Protein AF-A0A9N8D378-F1 (afdb_monomer_lite)

Structure (mmCIF, N/CA/C/O backbone):
data_AF-A0A9N8D378-F1
#
_entry.id   AF-A0A9N8D378-F1
#
loop_
_atom_site.group_PDB
_atom_site.id
_atom_site.type_symbol
_atom_site.label_atom_id
_atom_site.label_alt_id
_atom_site.label_comp_id
_atom_site.label_asym_id
_atom_site.label_entity_id
_atom_site.label_seq_id
_atom_site.pdbx_PDB_ins_code
_atom_site.Cartn_x
_atom_site.Cartn_y
_atom_site.Cartn_z
_atom_site.occupancy
_atom_site.B_iso_or_equiv
_atom_site.auth_seq_id
_atom_site.auth_comp_id
_atom_site.auth_asym_id
_atom_site.auth_atom_id
_atom_site.pdbx_PDB_model_num
ATOM 1 N N . MET A 1 1 ? -23.479 4.987 -20.764 1.00 53.84 1 MET A N 1
ATOM 2 C CA . MET A 1 1 ? -22.466 3.914 -20.859 1.00 53.84 1 MET A CA 1
ATOM 3 C C . MET A 1 1 ? -21.692 4.163 -22.145 1.00 53.84 1 MET A C 1
ATOM 5 O O . MET A 1 1 ? -22.280 4.027 -23.206 1.00 53.84 1 MET A O 1
ATOM 9 N N . ALA A 1 2 ? -20.459 4.669 -22.071 1.00 56.88 2 ALA A N 1
ATOM 10 C CA . ALA A 1 2 ? -19.664 4.973 -23.262 1.00 56.88 2 ALA A CA 1
ATOM 11 C C . ALA A 1 2 ? -18.673 3.829 -23.509 1.00 56.88 2 ALA A C 1
ATOM 13 O O . ALA A 1 2 ? -17.618 3.766 -22.889 1.00 56.88 2 ALA A O 1
ATOM 14 N N . THR A 1 3 ? -19.037 2.909 -24.399 1.00 70.38 3 THR A N 1
ATOM 15 C CA . THR A 1 3 ? -18.127 1.936 -25.017 1.00 70.38 3 THR A CA 1
ATOM 16 C C . THR A 1 3 ? -17.584 2.535 -26.315 1.00 70.38 3 THR A C 1
ATOM 18 O O . THR A 1 3 ? -17.869 2.046 -27.404 1.00 70.38 3 THR A O 1
ATOM 21 N N . SER A 1 4 ? -16.876 3.660 -26.233 1.00 61.22 4 SER A N 1
ATOM 22 C CA . SER A 1 4 ? -16.199 4.240 -27.395 1.00 61.22 4 SER A CA 1
ATOM 23 C C . SER A 1 4 ? -14.761 3.732 -27.435 1.00 61.22 4 SER A C 1
ATOM 25 O O . SER A 1 4 ? -13.899 4.237 -26.720 1.00 61.22 4 SER A O 1
ATOM 27 N N . SER A 1 5 ? -14.562 2.698 -28.251 1.00 57.41 5 SER A N 1
ATOM 28 C CA . SER A 1 5 ? -13.347 2.355 -28.995 1.00 57.41 5 SER A CA 1
ATOM 29 C C . SER A 1 5 ? -12.011 2.726 -28.345 1.00 57.41 5 SER A C 1
ATOM 31 O O . SER A 1 5 ? -11.425 3.775 -28.613 1.00 57.41 5 SER A O 1
ATOM 33 N N . PHE A 1 6 ? -11.477 1.800 -27.552 1.00 58.31 6 PHE A N 1
ATOM 34 C CA . PHE A 1 6 ? -10.076 1.798 -27.145 1.00 58.31 6 PHE A CA 1
ATOM 35 C C . PHE A 1 6 ? -9.189 1.333 -28.310 1.00 58.31 6 PHE A C 1
ATOM 37 O O . PHE A 1 6 ? -8.667 0.226 -28.299 1.00 58.31 6 PHE A O 1
ATOM 44 N N . SER A 1 7 ? -9.008 2.173 -29.323 1.00 62.19 7 SER A N 1
ATOM 45 C CA . SER A 1 7 ? -7.839 2.088 -30.209 1.00 62.19 7 SER A CA 1
ATOM 46 C C . SER A 1 7 ? -7.012 3.351 -30.005 1.00 62.19 7 SER A C 1
ATOM 48 O O . SER A 1 7 ? -6.878 4.196 -30.890 1.00 62.19 7 SER A O 1
ATOM 50 N N . LYS A 1 8 ? -6.568 3.552 -28.764 1.00 65.75 8 LYS A N 1
ATOM 51 C CA . LYS A 1 8 ? -5.635 4.617 -28.422 1.00 65.75 8 LYS A CA 1
ATOM 52 C C . LYS A 1 8 ? -4.324 3.937 -28.083 1.00 65.75 8 LYS A C 1
ATOM 54 O O . LYS A 1 8 ? -4.178 3.385 -26.998 1.00 65.75 8 LYS A O 1
ATOM 59 N N . ASP A 1 9 ? -3.414 3.939 -29.047 1.00 68.81 9 ASP A N 1
ATOM 60 C CA . ASP A 1 9 ? -2.093 3.359 -28.865 1.00 68.81 9 ASP A CA 1
ATOM 61 C C . ASP A 1 9 ? -1.290 4.278 -27.945 1.00 68.81 9 ASP A C 1
ATOM 63 O O . ASP A 1 9 ? -0.873 5.380 -28.314 1.00 68.81 9 ASP A O 1
ATOM 67 N N . PHE A 1 10 ? -1.109 3.845 -26.701 1.00 69.12 10 PHE A N 1
ATOM 68 C CA . PHE A 1 10 ? -0.249 4.523 -25.741 1.00 69.12 10 PHE A CA 1
ATOM 69 C C . PHE A 1 10 ? 1.196 4.090 -25.990 1.00 69.12 10 PHE A C 1
ATOM 71 O O . PHE A 1 10 ? 1.724 3.201 -25.329 1.00 69.12 10 PHE A O 1
ATOM 78 N N . VAL A 1 11 ? 1.826 4.705 -26.992 1.00 77.00 11 VAL A N 1
ATOM 79 C CA . VAL A 1 11 ? 3.226 4.438 -27.339 1.00 77.00 11 VAL A CA 1
ATOM 80 C C . VAL A 1 11 ? 4.141 5.327 -26.502 1.00 77.00 11 VAL A C 1
ATOM 82 O O . VAL A 1 11 ? 4.089 6.558 -26.592 1.00 77.00 11 VAL A O 1
ATOM 85 N N . VAL A 1 12 ? 5.012 4.705 -25.709 1.00 75.31 12 VAL A N 1
ATOM 86 C CA . VAL A 1 12 ? 6.100 5.403 -25.015 1.00 75.31 12 VAL A CA 1
ATOM 87 C C . VAL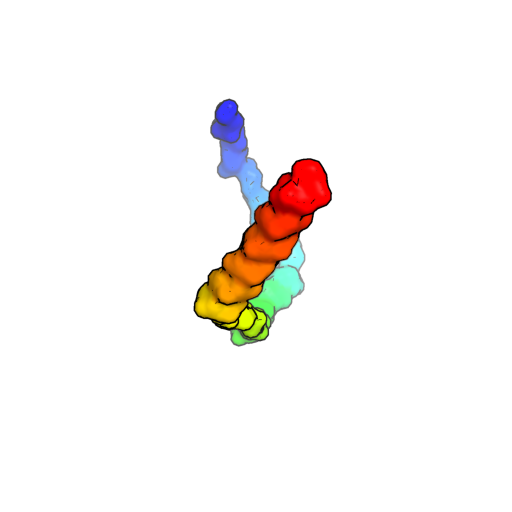 A 1 12 ? 7.144 5.796 -26.059 1.00 75.31 12 VAL A C 1
ATOM 89 O O . VAL A 1 12 ? 7.805 4.945 -26.644 1.00 75.31 12 VAL A O 1
ATOM 92 N N . LYS A 1 13 ? 7.260 7.098 -26.339 1.00 81.94 13 LYS A N 1
ATOM 93 C CA . LYS A 1 13 ? 8.131 7.620 -27.410 1.00 81.94 13 LYS A CA 1
ATOM 94 C C . LYS A 1 13 ? 9.615 7.648 -27.042 1.00 81.94 13 LYS A C 1
ATOM 96 O O . LYS A 1 13 ? 10.455 7.785 -27.923 1.00 81.94 13 LYS A O 1
ATOM 101 N N . ASN A 1 14 ? 9.938 7.581 -25.755 1.00 85.75 14 ASN A N 1
ATOM 102 C CA . ASN A 1 14 ? 11.282 7.803 -25.243 1.00 85.75 14 ASN A CA 1
ATOM 103 C C . ASN A 1 14 ? 11.810 6.535 -24.572 1.00 85.75 14 ASN A C 1
ATOM 105 O O . ASN A 1 14 ? 11.254 6.057 -23.587 1.00 85.75 14 ASN A O 1
ATOM 109 N N . HIS A 1 15 ? 12.918 6.018 -25.099 1.00 83.06 15 HIS A N 1
ATOM 110 C CA . HIS A 1 15 ? 13.543 4.791 -24.610 1.00 83.06 15 HIS A CA 1
ATOM 111 C C . 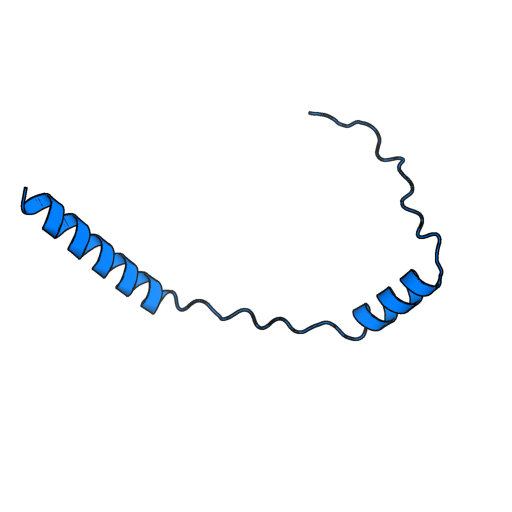HIS A 1 15 ? 14.007 4.908 -23.152 1.00 83.06 15 HIS A C 1
ATOM 113 O O . HIS A 1 15 ? 13.891 3.957 -22.388 1.00 83.06 15 HIS A O 1
ATOM 119 N N . LYS A 1 16 ? 14.439 6.105 -22.730 1.00 86.69 16 LYS A N 1
ATOM 120 C CA . LYS A 1 16 ? 14.881 6.341 -21.347 1.00 86.69 16 LYS A CA 1
ATOM 121 C C . LYS A 1 16 ? 13.771 6.089 -20.329 1.00 86.69 16 LYS A C 1
ATOM 123 O O . LYS A 1 16 ? 14.046 5.667 -19.214 1.00 86.69 16 LYS A O 1
ATOM 128 N N . ASP A 1 17 ? 12.520 6.333 -20.710 1.00 83.94 17 ASP A N 1
ATOM 129 C CA . ASP A 1 17 ? 11.377 6.115 -19.823 1.00 83.94 17 ASP A CA 1
ATOM 130 C C . ASP A 1 17 ? 11.083 4.617 -19.653 1.00 83.94 17 ASP A C 1
ATOM 132 O O . ASP A 1 17 ? 10.638 4.195 -18.586 1.00 83.94 17 ASP A O 1
ATOM 136 N N . ILE A 1 18 ? 11.399 3.806 -20.668 1.00 85.69 18 ILE A N 1
ATOM 137 C CA . ILE A 1 18 ? 11.320 2.341 -20.607 1.00 85.69 18 ILE A CA 1
ATOM 138 C C . ILE A 1 18 ? 12.414 1.802 -19.684 1.00 85.69 18 ILE A C 1
ATOM 140 O O . ILE A 1 18 ? 12.121 1.005 -18.794 1.00 85.69 18 ILE A O 1
ATOM 144 N N . ASP A 1 19 ? 13.648 2.282 -19.841 1.00 88.50 19 ASP A N 1
ATOM 145 C CA . ASP A 1 19 ? 14.776 1.865 -19.000 1.00 88.50 19 ASP A CA 1
ATOM 146 C C . ASP A 1 19 ? 14.523 2.220 -17.526 1.00 88.50 19 ASP A C 1
ATOM 148 O O . ASP A 1 19 ? 14.624 1.365 -16.645 1.00 88.50 19 ASP A O 1
ATOM 152 N N . ASN A 1 20 ? 14.061 3.447 -17.260 1.00 86.19 20 ASN A N 1
ATOM 153 C CA . ASN A 1 20 ? 13.667 3.881 -15.920 1.00 86.19 20 ASN A CA 1
ATOM 154 C C . ASN A 1 20 ? 12.529 3.025 -15.347 1.00 86.19 20 ASN A C 1
ATOM 156 O O . ASN A 1 20 ? 12.531 2.697 -14.158 1.00 86.19 20 ASN A O 1
ATOM 160 N N . PHE A 1 21 ? 11.538 2.657 -16.162 1.00 86.38 21 PHE A N 1
ATOM 161 C CA . PHE A 1 21 ? 10.457 1.780 -15.720 1.00 86.38 21 PHE A CA 1
ATOM 162 C C . PHE A 1 21 ? 10.984 0.396 -15.327 1.00 86.38 21 PHE A C 1
ATOM 164 O O . PHE A 1 21 ? 10.634 -0.105 -14.259 1.00 86.38 21 PHE A O 1
ATOM 171 N N . LEU A 1 22 ? 11.859 -0.199 -16.140 1.00 87.56 22 LEU A N 1
ATOM 172 C CA . LEU A 1 22 ? 12.458 -1.505 -15.863 1.00 87.56 22 LEU A CA 1
ATOM 173 C C . LEU A 1 22 ? 13.331 -1.481 -14.602 1.00 87.56 22 LEU A C 1
ATOM 175 O O . LEU A 1 22 ? 13.275 -2.410 -13.793 1.00 87.56 22 LEU A O 1
ATOM 179 N N . GLU A 1 23 ? 14.103 -0.418 -14.383 1.00 87.31 23 GLU A N 1
ATOM 180 C CA . GLU A 1 23 ? 14.890 -0.265 -13.156 1.00 87.31 23 GLU A CA 1
ATOM 181 C C . GLU A 1 23 ? 14.010 -0.177 -11.903 1.00 87.31 23 GLU A C 1
ATOM 183 O O . GLU A 1 23 ? 14.298 -0.837 -10.899 1.00 87.31 23 GLU A O 1
ATOM 188 N N . ASN A 1 24 ? 12.921 0.593 -11.964 1.00 84.62 24 ASN A N 1
ATOM 189 C CA . ASN A 1 24 ? 11.973 0.723 -10.856 1.00 84.62 24 ASN A CA 1
ATOM 190 C C . ASN A 1 24 ? 11.154 -0.556 -10.637 1.00 84.62 24 ASN A C 1
ATOM 192 O O . ASN A 1 24 ? 10.870 -0.916 -9.495 1.00 84.62 24 ASN A O 1
ATOM 196 N N . TYR A 1 25 ? 10.820 -1.283 -11.705 1.00 82.00 25 TYR A N 1
ATOM 197 C CA . TYR A 1 25 ? 10.141 -2.575 -11.618 1.00 82.00 25 TYR A CA 1
ATOM 198 C C . TYR A 1 25 ? 10.984 -3.604 -10.855 1.00 82.00 25 TYR A C 1
ATOM 200 O O . TYR A 1 25 ? 10.477 -4.305 -9.979 1.00 82.00 25 TYR A O 1
ATOM 208 N N . ASN A 1 26 ? 12.291 -3.646 -11.127 1.00 83.88 26 ASN A N 1
ATOM 209 C CA . ASN A 1 26 ? 13.225 -4.540 -10.438 1.00 83.88 26 ASN A CA 1
ATOM 210 C C . ASN A 1 26 ? 13.543 -4.100 -8.996 1.00 83.88 26 ASN A C 1
ATOM 212 O O . ASN A 1 26 ? 14.093 -4.881 -8.216 1.00 83.88 26 ASN A O 1
ATOM 216 N N . LYS A 1 27 ? 13.192 -2.864 -8.621 1.00 83.94 27 LYS A N 1
ATOM 217 C CA . LYS A 1 27 ? 13.381 -2.294 -7.279 1.00 83.94 27 LYS A CA 1
ATOM 218 C C . LYS A 1 27 ? 12.036 -1.839 -6.704 1.00 83.94 27 LYS A C 1
ATOM 220 O O . LYS A 1 27 ? 11.839 -0.642 -6.484 1.00 83.94 27 LYS A O 1
ATOM 225 N N . PRO A 1 28 ? 11.103 -2.773 -6.433 1.00 78.69 28 PRO A N 1
ATOM 226 C CA . PRO A 1 28 ? 9.786 -2.410 -5.942 1.00 78.69 28 PRO A CA 1
ATOM 227 C C . PRO A 1 28 ? 9.915 -1.647 -4.625 1.00 78.69 28 PRO A C 1
ATOM 229 O O . PRO A 1 28 ? 10.515 -2.122 -3.653 1.00 78.69 28 PRO A O 1
ATOM 232 N N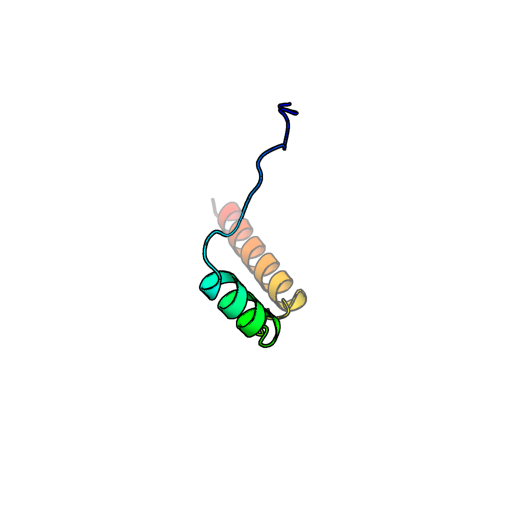 . GLN A 1 29 ? 9.328 -0.455 -4.586 1.00 78.25 29 GLN A N 1
ATOM 233 C CA . GLN A 1 29 ? 9.276 0.343 -3.375 1.00 78.25 29 GLN A CA 1
ATOM 234 C C . GLN A 1 29 ? 8.354 -0.367 -2.377 1.00 78.25 29 GLN A C 1
ATOM 236 O O . GLN A 1 29 ? 7.139 -0.436 -2.560 1.00 78.25 29 GLN A O 1
ATOM 241 N N . LYS A 1 30 ? 8.938 -0.948 -1.325 1.00 79.94 30 LYS A N 1
ATOM 242 C CA . LYS A 1 30 ? 8.171 -1.615 -0.271 1.00 79.94 30 LYS A CA 1
ATOM 243 C C . LYS A 1 30 ? 7.420 -0.562 0.531 1.00 79.94 30 LYS A C 1
ATOM 245 O O . LYS A 1 30 ? 8.002 0.127 1.365 1.00 79.94 30 LYS A O 1
ATOM 250 N N . VAL A 1 31 ? 6.123 -0.444 0.280 1.00 79.50 31 VAL A N 1
ATOM 251 C CA . VAL A 1 31 ? 5.245 0.393 1.093 1.00 79.50 31 VAL A CA 1
ATOM 252 C C . VAL A 1 31 ? 4.792 -0.442 2.284 1.00 79.50 31 VAL A C 1
ATOM 254 O O . VAL A 1 31 ? 4.130 -1.465 2.121 1.00 79.50 31 VAL A O 1
ATOM 257 N N . SER A 1 32 ? 5.182 -0.034 3.490 1.00 79.06 32 SER A N 1
ATOM 258 C CA . SER A 1 32 ? 4.667 -0.651 4.710 1.00 79.06 32 SER A CA 1
ATOM 259 C C . SER A 1 32 ? 3.237 -0.169 4.923 1.00 79.06 32 SER A C 1
ATOM 261 O O . SER A 1 32 ? 3.012 0.995 5.258 1.00 79.06 32 SER A O 1
ATOM 263 N N . VAL A 1 33 ? 2.265 -1.047 4.688 1.00 78.56 33 VAL A N 1
ATOM 264 C CA . VAL A 1 33 ? 0.877 -0.791 5.069 1.00 78.56 33 VAL A CA 1
ATOM 265 C C . VAL A 1 33 ? 0.726 -1.263 6.513 1.00 78.56 33 VAL A C 1
ATOM 267 O O . VAL A 1 33 ? 0.867 -2.462 6.765 1.00 78.56 33 VAL A O 1
ATOM 270 N N . PRO A 1 34 ? 0.482 -0.365 7.485 1.00 79.94 34 PRO A N 1
ATOM 271 C CA . PRO A 1 34 ? 0.270 -0.794 8.856 1.00 79.94 34 PRO A CA 1
ATOM 272 C C . PRO A 1 34 ? -0.967 -1.692 8.909 1.00 79.94 34 PRO A C 1
ATOM 274 O O . PRO A 1 34 ? -2.050 -1.304 8.464 1.00 79.94 34 PRO A O 1
ATOM 277 N N . ASN A 1 35 ? -0.808 -2.892 9.470 1.00 80.88 35 ASN A N 1
ATOM 278 C CA . ASN A 1 35 ? -1.946 -3.755 9.756 1.00 80.88 35 ASN A CA 1
ATOM 279 C C . ASN A 1 35 ? -2.867 -3.036 10.741 1.00 80.88 35 ASN A C 1
ATOM 281 O O . ASN A 1 35 ? -2.443 -2.573 11.803 1.00 80.88 35 ASN A O 1
ATOM 285 N N . ARG A 1 36 ? -4.136 -2.905 10.359 1.00 80.12 36 ARG A N 1
ATOM 286 C CA . ARG A 1 36 ? -5.129 -2.219 11.176 1.00 80.12 36 ARG A CA 1
ATOM 287 C C . ARG A 1 36 ? -5.485 -3.105 12.365 1.00 80.12 36 ARG A C 1
ATOM 289 O O . ARG A 1 36 ? -5.985 -4.207 12.185 1.00 80.12 36 ARG A O 1
ATOM 296 N N . ASP A 1 37 ? -5.266 -2.602 13.574 1.00 85.94 37 ASP A N 1
ATOM 297 C CA . ASP A 1 37 ? -5.748 -3.254 14.791 1.00 85.94 37 ASP A CA 1
ATOM 298 C C . ASP A 1 37 ? -7.266 -3.041 14.915 1.00 85.94 37 ASP A C 1
ATOM 300 O O . ASP A 1 37 ? -7.753 -1.968 15.300 1.00 85.94 37 ASP A O 1
ATOM 304 N N . TYR A 1 38 ? -8.020 -4.066 14.518 1.00 85.94 38 TYR A N 1
ATOM 305 C CA . TYR A 1 38 ? -9.480 -4.058 14.535 1.00 85.94 38 TYR A CA 1
ATOM 306 C C . TYR A 1 38 ? -10.044 -3.970 15.957 1.00 85.94 38 TYR A C 1
ATOM 308 O O . TYR A 1 38 ? -11.032 -3.265 16.173 1.00 85.94 38 TYR A O 1
ATOM 316 N N . GLU A 1 39 ? -9.388 -4.599 16.933 1.00 87.88 39 GLU A N 1
ATOM 317 C CA . GLU A 1 39 ? -9.799 -4.591 18.339 1.00 87.88 39 GLU A CA 1
ATOM 318 C C . GLU A 1 39 ? -9.636 -3.195 18.947 1.00 87.88 39 GLU A C 1
ATOM 320 O O . GLU A 1 39 ? -10.573 -2.638 19.535 1.00 87.88 39 GLU A O 1
ATOM 325 N N . ALA A 1 40 ? -8.475 -2.567 18.745 1.00 88.19 40 ALA A N 1
ATOM 326 C CA . ALA A 1 40 ? -8.238 -1.202 19.206 1.00 88.19 40 ALA A CA 1
ATOM 327 C C . ALA A 1 40 ? -9.165 -0.190 18.511 1.00 88.19 40 ALA A C 1
ATOM 329 O O . ALA A 1 40 ? -9.676 0.734 19.156 1.00 88.19 40 ALA A O 1
ATOM 330 N N . SER A 1 41 ? -9.419 -0.360 17.208 1.00 84.38 41 SER A N 1
ATOM 331 C CA . SER A 1 41 ? -10.348 0.492 16.455 1.00 84.38 41 SER A CA 1
ATOM 332 C C . SER A 1 41 ? -11.791 0.337 16.948 1.00 84.38 41 SER A C 1
ATOM 334 O O . SER A 1 41 ? -12.498 1.340 17.078 1.00 84.38 41 SER A O 1
ATOM 336 N N . SER A 1 42 ? -12.221 -0.889 17.252 1.00 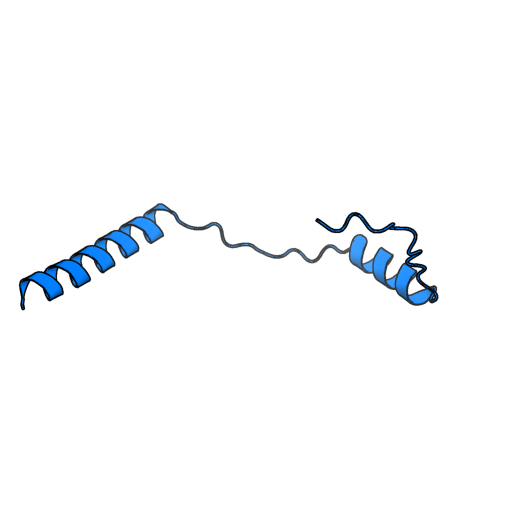89.06 42 SER A N 1
ATOM 337 C CA . SER A 1 42 ? -13.556 -1.189 17.781 1.00 89.06 42 SER A CA 1
ATOM 338 C C . SER A 1 42 ? -13.776 -0.539 19.150 1.00 89.06 42 SER A C 1
ATOM 340 O O . SER A 1 42 ? -14.731 0.222 19.332 1.00 89.06 42 SER A O 1
ATOM 342 N N . LYS A 1 43 ? -12.833 -0.718 20.088 1.00 92.44 43 LYS A N 1
ATOM 343 C CA . LYS A 1 43 ? -12.895 -0.105 21.429 1.00 92.44 43 LYS A CA 1
ATOM 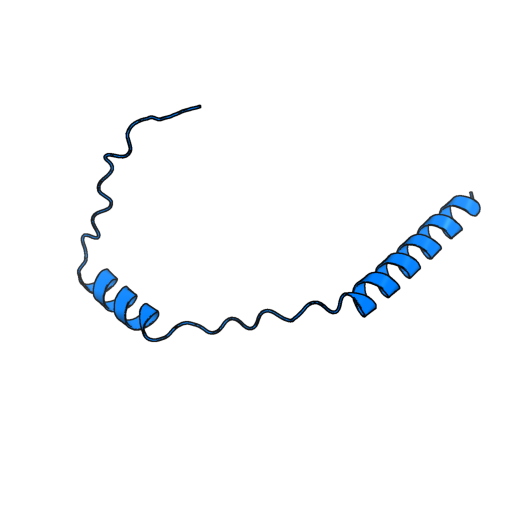344 C C . LYS A 1 43 ? -12.994 1.421 21.365 1.00 92.44 43 LYS A C 1
ATOM 346 O O . LYS A 1 43 ? -13.847 2.008 22.036 1.00 92.44 43 LYS A O 1
ATOM 351 N N . LYS A 1 44 ? -12.180 2.064 20.518 1.00 90.62 44 LYS A N 1
ATOM 352 C CA . LYS A 1 44 ? -12.236 3.520 20.287 1.00 90.62 44 LYS A CA 1
ATOM 353 C C . LYS A 1 44 ? -13.583 3.956 19.701 1.00 90.62 44 LYS A C 1
ATOM 355 O O . LYS A 1 44 ? -14.136 4.967 20.134 1.00 90.62 44 LYS A O 1
ATOM 360 N N . GLY A 1 45 ? -14.129 3.189 18.756 1.00 91.25 45 GLY A N 1
ATOM 361 C CA . GLY A 1 45 ? -15.444 3.443 18.164 1.00 91.25 45 GLY A CA 1
ATOM 362 C C . GLY A 1 45 ? -16.569 3.394 19.198 1.00 91.25 45 GLY A C 1
ATOM 363 O O . GLY A 1 45 ? -17.341 4.345 19.315 1.00 91.25 45 GLY A O 1
ATOM 364 N N . ILE A 1 46 ? -16.608 2.338 20.015 1.00 93.19 46 ILE A N 1
ATOM 365 C CA . ILE A 1 46 ? -17.597 2.174 21.093 1.00 93.19 46 ILE A CA 1
ATOM 366 C C . ILE A 1 46 ? -17.482 3.307 22.120 1.00 93.19 46 ILE A C 1
ATOM 368 O O . ILE A 1 46 ? -18.495 3.858 22.549 1.00 93.19 46 ILE A O 1
ATOM 372 N N . GLN A 1 47 ? -16.266 3.697 22.503 1.00 93.00 47 GLN A N 1
ATOM 373 C CA . GLN A 1 47 ? -16.055 4.803 23.440 1.00 93.00 47 GLN A CA 1
ATOM 374 C C . GLN A 1 47 ? -16.550 6.143 22.873 1.00 93.00 47 GLN A C 1
ATOM 376 O O . GLN A 1 47 ? -17.181 6.925 23.586 1.00 93.00 47 GLN A O 1
ATOM 381 N N . SER A 1 48 ? -16.309 6.395 21.583 1.00 92.19 48 SER A N 1
ATOM 382 C CA . SER A 1 48 ? -16.817 7.583 20.891 1.00 92.19 48 SER A CA 1
ATOM 383 C C . SER A 1 48 ? -18.347 7.601 20.843 1.00 92.19 48 SER A C 1
ATOM 385 O O . SER A 1 48 ? -18.963 8.623 21.150 1.00 92.19 48 SER A O 1
ATOM 387 N N . LEU A 1 49 ? -18.962 6.455 20.535 1.00 93.44 49 LEU A N 1
ATOM 388 C CA . LEU A 1 49 ? -20.415 6.283 20.535 1.00 93.44 49 LEU A CA 1
ATOM 389 C C . LEU A 1 49 ? -21.014 6.553 21.916 1.00 93.44 49 LEU A C 1
ATOM 391 O O . LEU A 1 49 ? -21.941 7.350 22.019 1.00 93.44 49 LEU A O 1
ATOM 395 N N . LYS A 1 50 ? -20.446 5.969 22.980 1.00 92.88 50 LYS A N 1
ATOM 396 C CA . LYS A 1 50 ? -20.884 6.217 24.363 1.00 92.88 50 LYS A CA 1
ATOM 397 C C . LYS A 1 50 ? -20.871 7.705 24.695 1.00 92.88 50 LYS A C 1
ATOM 399 O O . LYS A 1 50 ? -21.878 8.229 25.148 1.00 92.88 50 LYS A O 1
ATOM 404 N N . ARG A 1 51 ? -19.769 8.400 24.398 1.00 90.38 51 ARG A N 1
ATOM 405 C CA . ARG A 1 51 ? -19.651 9.843 24.650 1.00 90.38 51 ARG A CA 1
ATOM 406 C C . ARG A 1 51 ? -20.728 10.647 23.913 1.00 90.38 51 ARG A C 1
ATOM 408 O O . ARG A 1 51 ? -21.335 11.521 24.521 1.00 90.38 51 ARG A O 1
ATOM 415 N N . LYS A 1 52 ? -20.968 10.350 22.631 1.00 92.44 52 LYS A N 1
ATOM 416 C CA . LYS A 1 52 ? -21.998 11.035 21.830 1.00 92.44 52 LYS A CA 1
ATOM 417 C C . LYS A 1 52 ? -23.410 10.777 22.355 1.00 92.44 52 LYS A C 1
ATOM 419 O O . LYS A 1 52 ? -24.209 11.703 22.436 1.00 92.44 52 LYS A O 1
ATOM 424 N N . LEU A 1 53 ? -23.715 9.538 22.729 1.00 92.38 53 LEU A N 1
ATOM 425 C CA . LEU A 1 53 ? -25.023 9.179 23.274 1.00 92.38 53 LEU A CA 1
ATOM 426 C C . LEU A 1 53 ? -25.256 9.821 24.643 1.00 92.38 53 LEU A C 1
ATOM 428 O O . LEU A 1 53 ? -26.317 10.393 24.865 1.00 92.38 53 LEU A O 1
ATOM 432 N N . SER A 1 54 ? -24.251 9.826 25.521 1.00 87.56 54 SER A N 1
ATOM 433 C CA . SER A 1 54 ? -24.344 10.518 26.810 1.00 87.56 54 SER A CA 1
ATOM 434 C C . SER A 1 54 ? -24.561 12.023 26.649 1.00 87.56 54 SER A C 1
ATOM 436 O O . SER A 1 54 ? -25.352 12.589 27.393 1.00 87.56 54 SER A O 1
ATOM 438 N N . SER A 1 55 ? -23.935 12.667 25.655 1.00 86.44 55 SER A N 1
ATOM 439 C CA . SER A 1 55 ? -24.211 14.082 25.370 1.00 86.44 55 SER A CA 1
ATOM 440 C C . SER A 1 55 ? -25.612 14.334 24.807 1.00 86.44 55 SER A C 1
ATOM 442 O O . SER A 1 55 ? -26.149 15.410 25.021 1.00 86.44 55 SER A O 1
ATOM 444 N N . LEU A 1 56 ? -26.216 13.361 24.114 1.00 84.38 56 LEU A N 1
ATOM 445 C CA . LEU A 1 56 ? -27.591 13.469 23.611 1.00 84.38 56 LEU A CA 1
ATOM 446 C C . LEU A 1 56 ? -28.639 13.274 24.716 1.00 84.38 56 LEU A C 1
ATOM 448 O O . LEU A 1 56 ? -29.723 13.828 24.616 1.00 84.38 56 LEU A O 1
ATOM 452 N N . GLN A 1 57 ? -28.327 12.500 25.761 1.00 72.81 57 GLN A N 1
ATOM 453 C CA . GLN A 1 57 ? -29.206 12.312 26.925 1.00 72.81 57 GLN A CA 1
ATOM 454 C C . GLN A 1 57 ? -29.170 13.487 27.916 1.00 72.81 57 GLN A C 1
ATOM 456 O O . GLN A 1 57 ? -29.994 13.539 28.821 1.00 72.81 57 GLN A O 1
ATOM 461 N N . GLN A 1 58 ? -28.192 14.387 27.786 1.00 63.91 58 GLN A N 1
ATOM 462 C CA . GLN A 1 58 ? -28.027 15.566 28.642 1.00 63.91 58 GLN A CA 1
ATOM 463 C C . GLN A 1 58 ? -28.692 16.833 28.067 1.00 63.91 58 GLN A C 1
ATOM 465 O O . GLN A 1 58 ? -28.517 17.907 28.641 1.00 63.91 58 GLN A O 1
ATOM 470 N N . CYS A 1 59 ? -29.436 16.712 26.960 1.00 47.47 59 CYS A N 1
ATOM 471 C CA . CYS A 1 59 ? -30.306 17.758 26.419 1.00 47.47 59 CYS A CA 1
ATOM 472 C C . CYS A 1 59 ? -31.757 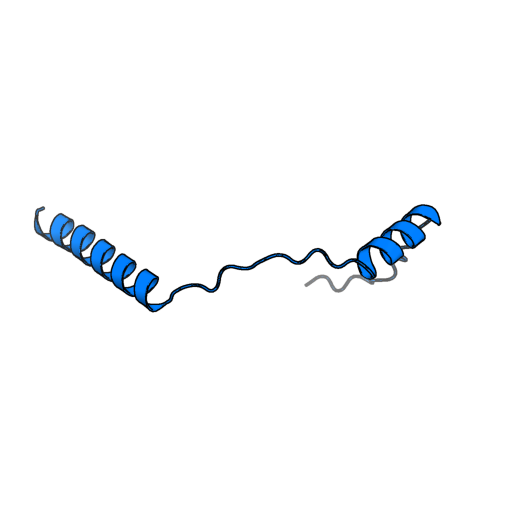17.556 26.860 1.00 47.47 59 CYS A C 1
ATOM 474 O O . CYS A 1 59 ? -32.228 16.398 26.800 1.00 47.47 59 CYS A O 1
#

Sequence (59 aa):
MATSSFSKDFVVKNHKDIDNFLENYNKPQKVSVPNRDYEASSKKGIQSLKRKLSSLQQC

Foldseek 3Di:
DDPPDPPDDPDDPDVVVVVVVVVCVVVPDDDDDDDDPPVVVVVVVVVVVVVVVVVVVVD

Radius of gyration: 25.5 Å; chains: 1; bounding box: 45×22×59 Å

pLDDT: mean 80.45, std 11.15, range [47.47, 93.44]

Secondary structure (DSSP, 8-state):
--------------HHHHHHHHHHHHS------PPP-HHHHHHHHHHHHHHHHHHHHT-

Organism: Providencia rettgeri (NCBI:txid587)